Protein AF-A0A1C5WBY9-F1 (afdb_monomer_lite)

Sequence (95 aa):
MLSYAVKNGLFHPNCRHTMTQYIHGRTQIPEQIPAEKIKEQRELEQKQRAMERKIRKFKRFAAGTLDPDTAKAYRKKVRQAQQKLKAFINANSEV

pLDDT: mean 92.33, std 7.09, range [60.94, 98.62]

Radius of gyration: 20.44 Å; chains: 1; bounding box: 52×30×51 Å

Secondary structure (DSSP, 8-state):
--HHHHHTTTT-TT---------TTTPPPPPPPPHHHHHHHHHHHHHHHHHHHHHHHHHHHHHH--SHHHHHHHHHHHHHHHHHHHHHHHHTTT-

Foldseek 3Di:
DVVVVVVVPVPDPVHPDDDDDDDPPPDDDDDDDDPVVVVVVVVLVVVLVVLVVQLVVLVVCLVPDPDPVVNVVSVVVNVVSVVVSVVSCVVVVPD

Structure (mmCIF, N/CA/C/O backbone):
data_AF-A0A1C5WBY9-F1
#
_entry.id   AF-A0A1C5WBY9-F1
#
loop_
_atom_site.group_PDB
_atom_site.id
_atom_site.type_symbol
_atom_site.label_atom_id
_atom_site.label_alt_id
_atom_site.label_comp_id
_atom_site.label_asym_id
_atom_site.label_entity_id
_atom_site.label_seq_id
_atom_site.pdbx_PDB_ins_code
_atom_site.Cartn_x
_atom_site.Cartn_y
_atom_site.Cartn_z
_atom_site.occupancy
_atom_site.B_iso_or_equiv
_atom_site.auth_seq_id
_atom_site.auth_comp_id
_atom_site.auth_asym_id
_atom_site.auth_atom_id
_atom_site.pdbx_PDB_model_num
ATOM 1 N N . MET A 1 1 ? -5.972 14.187 30.607 1.00 64.19 1 MET A N 1
ATOM 2 C CA . MET A 1 1 ? -7.116 14.481 29.714 1.00 64.19 1 MET A CA 1
ATOM 3 C C . MET A 1 1 ? -6.617 15.260 28.501 1.00 64.19 1 MET A C 1
ATOM 5 O O . MET A 1 1 ? -5.749 16.099 28.681 1.00 64.19 1 MET A O 1
ATOM 9 N N . LEU A 1 2 ? -7.070 14.909 27.292 1.00 78.69 2 LEU A N 1
ATOM 10 C CA . LEU A 1 2 ? -6.599 15.319 25.948 1.00 78.69 2 LEU A CA 1
ATOM 11 C C . LEU A 1 2 ? -5.081 15.268 25.679 1.00 78.69 2 LEU A C 1
ATOM 13 O O . LEU A 1 2 ? -4.664 14.493 24.827 1.00 78.69 2 LEU A O 1
ATOM 17 N N . SER A 1 3 ? -4.248 16.014 26.405 1.00 85.75 3 SER A N 1
ATOM 18 C CA . SER A 1 3 ? -2.784 16.031 26.241 1.00 85.75 3 SER A CA 1
ATOM 19 C C . SER A 1 3 ? -2.159 14.634 26.341 1.00 85.75 3 SER A C 1
ATOM 21 O O . SER A 1 3 ? -1.327 14.259 25.519 1.00 85.75 3 SER A O 1
ATOM 23 N N . TYR A 1 4 ? -2.629 13.816 27.289 1.00 93.00 4 TYR A N 1
ATOM 24 C CA . TYR A 1 4 ? -2.254 12.402 27.397 1.00 93.00 4 TYR A CA 1
ATOM 25 C C . TYR A 1 4 ? -2.679 11.591 26.162 1.00 93.00 4 TYR A C 1
ATOM 27 O O . TYR A 1 4 ? -1.893 10.805 25.649 1.00 93.00 4 TYR A O 1
ATOM 35 N N . ALA A 1 5 ? -3.894 11.788 25.645 1.00 85.94 5 ALA A N 1
ATOM 36 C CA . ALA A 1 5 ? -4.383 11.057 24.473 1.00 85.94 5 ALA A CA 1
ATOM 37 C C . ALA A 1 5 ? -3.624 11.450 23.194 1.00 85.94 5 ALA A C 1
ATOM 39 O O . ALA A 1 5 ? -3.257 10.584 22.406 1.00 85.94 5 ALA A O 1
ATOM 40 N N . VAL A 1 6 ? -3.319 12.740 23.024 1.00 88.81 6 VAL A N 1
ATOM 41 C CA . VAL A 1 6 ? -2.491 13.254 21.921 1.00 88.81 6 VAL A CA 1
ATOM 42 C C . VAL A 1 6 ? -1.077 12.683 21.997 1.00 88.81 6 VAL A C 1
ATOM 44 O O . VAL A 1 6 ? -0.571 12.180 20.996 1.00 88.81 6 VAL A O 1
ATOM 47 N N . LYS A 1 7 ? -0.467 12.643 23.193 1.00 90.44 7 LYS A N 1
ATOM 48 C CA . LYS A 1 7 ? 0.833 11.982 23.409 1.00 90.44 7 LYS A CA 1
ATOM 49 C C . LYS A 1 7 ? 0.808 10.497 23.021 1.00 90.44 7 LYS A C 1
ATOM 51 O O . LYS A 1 7 ? 1.821 9.971 22.575 1.00 90.44 7 LYS A O 1
ATOM 56 N N . ASN A 1 8 ? -0.346 9.846 23.149 1.00 88.19 8 ASN A N 1
ATOM 57 C CA . ASN A 1 8 ? -0.566 8.454 22.760 1.00 88.19 8 ASN A CA 1
ATOM 58 C C . ASN A 1 8 ? -1.109 8.284 21.323 1.00 88.19 8 ASN A C 1
ATOM 60 O O . ASN A 1 8 ? -1.519 7.187 20.952 1.00 88.19 8 ASN A O 1
ATOM 64 N N . GLY A 1 9 ? -1.095 9.333 20.491 1.00 86.25 9 GLY A N 1
ATOM 65 C CA . GLY A 1 9 ? -1.376 9.230 19.054 1.00 86.25 9 GLY A CA 1
ATOM 66 C C . GLY A 1 9 ? -2.748 9.729 18.588 1.00 86.25 9 GLY A C 1
ATOM 67 O O . GLY A 1 9 ? -3.065 9.624 17.400 1.00 86.25 9 GLY A O 1
ATOM 68 N N . LEU A 1 10 ? -3.570 10.313 19.461 1.00 87.56 10 LEU A N 1
ATOM 69 C CA . LEU A 1 10 ? -4.766 11.024 19.005 1.00 87.56 1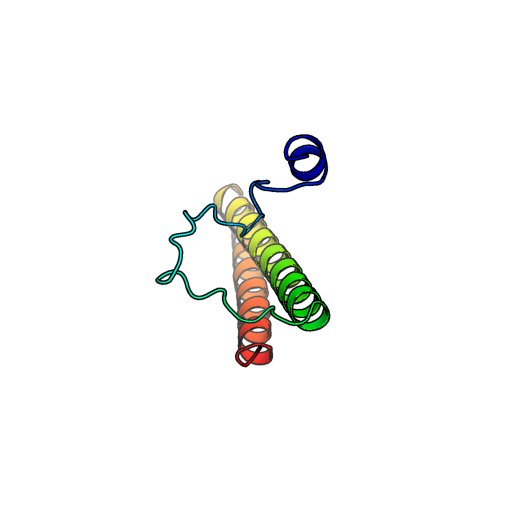0 LEU A CA 1
ATOM 70 C C . LEU A 1 10 ? -4.359 12.188 18.074 1.00 87.56 10 LEU A C 1
ATOM 72 O O . LEU A 1 10 ? -3.480 12.975 18.415 1.00 87.56 10 LEU A O 1
ATOM 76 N N . PHE A 1 11 ? -4.985 12.273 16.895 1.00 89.38 11 PHE A N 1
ATOM 77 C CA . PHE A 1 11 ? -4.686 13.245 15.824 1.00 89.38 11 PHE A CA 1
ATOM 78 C C . PHE A 1 11 ? -3.289 13.161 15.177 1.00 89.38 11 PHE A C 1
ATOM 80 O O . PHE A 1 11 ? -2.827 14.129 14.577 1.00 89.38 11 PHE A O 1
ATOM 87 N N . HIS A 1 12 ? -2.611 12.007 15.211 1.00 87.19 12 HIS A N 1
ATOM 88 C CA . HIS A 1 12 ? -1.410 11.806 14.384 1.00 87.19 12 HIS A CA 1
ATOM 89 C C . HIS A 1 12 ? -1.741 11.802 12.868 1.00 87.19 12 HIS A C 1
ATOM 91 O O . HIS A 1 12 ? -2.876 11.514 12.500 1.00 87.19 12 HIS A O 1
ATOM 9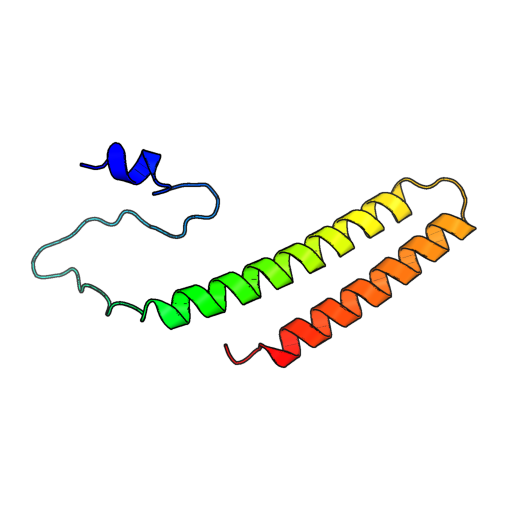7 N N . PRO A 1 13 ? -0.781 11.983 11.939 1.00 87.19 13 PRO A N 1
ATOM 98 C CA . PRO A 1 13 ? -1.077 12.087 10.497 1.00 87.19 13 PRO A CA 1
ATOM 99 C C . PRO A 1 13 ? -1.846 10.907 9.873 1.00 87.19 13 PRO A C 1
ATOM 101 O O . PRO A 1 13 ? -2.597 11.079 8.924 1.00 87.19 13 PRO A O 1
ATOM 104 N N . ASN A 1 14 ? -1.677 9.692 10.405 1.00 81.12 14 ASN A N 1
ATOM 105 C CA . ASN A 1 14 ? -2.433 8.505 9.969 1.00 81.12 14 ASN A CA 1
ATOM 106 C C . ASN A 1 14 ? -3.748 8.271 10.748 1.00 81.12 14 ASN A C 1
ATOM 108 O O . ASN A 1 14 ? -4.339 7.199 10.643 1.00 81.12 14 ASN A O 1
ATOM 112 N N . CYS A 1 15 ? -4.142 9.197 11.620 1.00 84.56 15 CYS A N 1
ATOM 113 C CA . CYS A 1 15 ? -5.245 9.047 12.561 1.00 84.56 15 CYS A CA 1
ATOM 114 C C . CYS A 1 15 ? -6.523 9.493 11.858 1.00 84.56 15 CYS A C 1
ATOM 116 O O . CYS A 1 15 ? -6.525 10.528 11.201 1.00 84.56 15 CYS A O 1
ATOM 118 N N . ARG A 1 16 ? -7.609 8.731 11.998 1.00 82.94 16 ARG A N 1
ATOM 119 C CA . ARG A 1 16 ? -8.907 9.042 11.368 1.00 82.94 16 ARG A CA 1
ATOM 120 C C . ARG A 1 16 ? -9.916 9.659 12.331 1.00 82.94 16 ARG A C 1
ATOM 122 O O . ARG A 1 16 ? -11.097 9.737 12.017 1.00 82.94 16 ARG A O 1
ATOM 129 N N . HIS A 1 17 ? -9.463 10.063 13.513 1.00 86.62 17 HIS A N 1
ATOM 130 C CA . HIS A 1 17 ? -10.334 10.721 14.474 1.00 86.62 17 HIS A CA 1
ATOM 131 C C . HIS A 1 17 ? -10.705 12.107 13.958 1.00 86.62 17 HIS A C 1
ATOM 133 O O . HIS A 1 17 ? -9.837 12.891 13.573 1.00 86.62 17 HIS A O 1
ATOM 139 N N . THR A 1 18 ? -11.995 12.404 13.991 1.00 83.19 18 THR A N 1
ATOM 140 C CA . THR A 1 18 ? -12.546 13.718 13.688 1.00 83.19 18 THR A CA 1
ATOM 141 C C . THR A 1 18 ? -13.077 14.336 14.975 1.00 83.19 18 THR A C 1
ATOM 143 O O . THR A 1 18 ? -13.610 13.650 15.84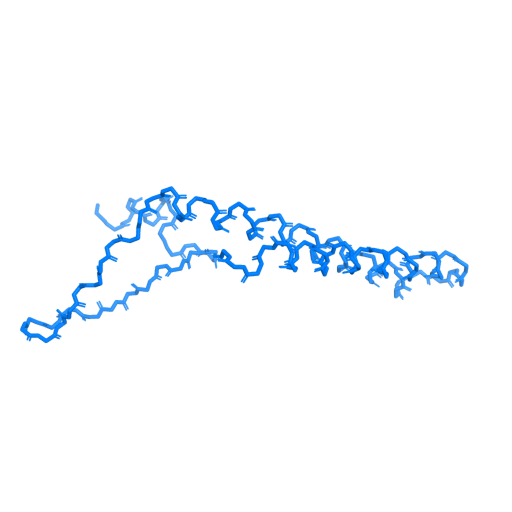6 1.00 83.19 18 THR A O 1
ATOM 146 N N . MET A 1 19 ? -12.905 15.648 15.117 1.00 86.69 19 MET A N 1
ATOM 147 C CA . MET A 1 19 ? -13.525 16.419 16.194 1.00 86.69 19 MET A CA 1
ATOM 148 C C . MET A 1 19 ? -14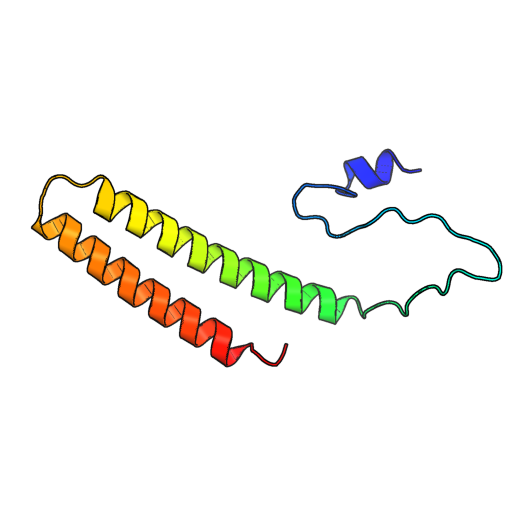.832 16.983 15.662 1.00 86.69 19 MET A C 1
ATOM 150 O O . MET A 1 19 ? -14.816 17.783 14.730 1.00 86.69 19 MET A O 1
ATOM 154 N N . THR A 1 20 ? -15.952 16.569 16.245 1.00 86.50 20 THR A N 1
ATOM 155 C CA . THR A 1 20 ? -17.281 17.065 15.872 1.00 86.50 20 THR A CA 1
ATOM 156 C C . THR A 1 20 ? -17.970 17.625 17.107 1.00 86.50 20 THR A C 1
ATOM 158 O O . THR A 1 20 ? -17.811 17.090 18.204 1.00 86.50 20 THR A O 1
ATOM 161 N N . GLN A 1 21 ? -18.719 18.715 16.941 1.00 90.44 21 GLN A N 1
ATOM 162 C CA . GLN A 1 21 ? -19.505 19.296 18.026 1.00 90.44 21 GLN A CA 1
ATOM 163 C C . GLN A 1 21 ? -20.686 18.382 18.365 1.00 90.44 21 GLN A C 1
ATOM 165 O O . GLN A 1 21 ? -21.401 17.917 17.475 1.00 90.44 21 GLN A O 1
ATOM 170 N N . TYR A 1 22 ? -20.900 18.147 19.656 1.00 90.94 22 TYR A N 1
ATOM 171 C CA . TYR A 1 22 ? -22.075 17.440 20.147 1.00 90.94 22 TYR A CA 1
ATOM 172 C C . TYR A 1 22 ? -23.202 18.439 20.428 1.00 90.94 22 TYR A C 1
ATOM 174 O O . TYR A 1 22 ? -23.031 19.373 21.208 1.00 90.94 22 TYR A O 1
ATOM 182 N N . ILE A 1 23 ? -24.356 18.227 19.800 1.00 95.06 23 ILE A N 1
ATOM 183 C CA . ILE A 1 23 ? -25.580 19.006 19.978 1.00 95.06 23 ILE A CA 1
ATOM 184 C C . ILE A 1 23 ? -26.603 18.091 20.644 1.00 95.06 23 ILE A C 1
ATOM 186 O O . ILE A 1 23 ? -27.050 17.101 20.057 1.00 95.06 23 ILE A O 1
ATOM 190 N N . HIS A 1 24 ? -26.983 18.422 21.875 1.00 93.81 24 HIS A N 1
ATOM 191 C CA . HIS A 1 24 ? -27.946 17.628 22.628 1.00 93.81 24 HIS A CA 1
ATOM 192 C C . HIS A 1 24 ? -29.287 17.513 21.879 1.00 93.81 24 HIS A C 1
ATOM 194 O O . HIS A 1 24 ? -29.765 18.482 21.295 1.00 93.81 24 HIS A O 1
ATOM 200 N N . GLY A 1 25 ? -29.865 16.308 21.844 1.00 93.25 25 GLY A N 1
ATOM 201 C CA . GLY A 1 25 ? -31.131 16.022 21.156 1.00 93.25 25 GLY A CA 1
ATOM 202 C C . GLY A 1 25 ? -31.043 15.942 19.625 1.00 93.25 25 GLY A C 1
ATOM 203 O O . GLY A 1 25 ? -32.017 15.545 18.993 1.00 93.25 25 GLY A O 1
ATOM 204 N N . ARG A 1 26 ? -29.893 16.279 19.019 1.00 93.31 26 ARG A N 1
ATOM 205 C CA . ARG A 1 26 ? -29.695 16.247 17.559 1.00 93.31 26 ARG A CA 1
ATOM 206 C C . ARG A 1 26 ? -28.550 15.343 17.116 1.00 93.31 26 ARG A C 1
ATOM 208 O O . ARG A 1 26 ? -28.664 14.689 16.083 1.00 93.31 26 ARG A O 1
ATOM 215 N N . THR A 1 27 ? -27.440 15.315 17.849 1.00 91.75 27 THR A N 1
ATOM 216 C CA . THR A 1 27 ? -26.293 14.475 17.492 1.00 91.75 27 THR A CA 1
ATOM 217 C C . THR A 1 27 ? -26.595 13.017 17.807 1.00 91.75 27 THR A C 1
ATOM 219 O O . THR A 1 27 ? -26.748 12.643 18.967 1.00 91.75 27 THR A O 1
ATOM 222 N N . GLN A 1 28 ? -26.635 12.189 16.766 1.00 88.56 28 GLN A N 1
ATOM 223 C CA . GLN A 1 28 ? -26.675 10.737 16.898 1.00 88.56 28 GLN A CA 1
ATOM 224 C C . GLN A 1 28 ? -25.243 10.214 16.979 1.00 88.56 28 GLN A C 1
ATOM 226 O O . GLN A 1 28 ? -24.426 10.469 16.092 1.00 88.56 28 GLN A O 1
ATOM 231 N N . ILE A 1 29 ? -24.926 9.523 18.072 1.00 86.25 29 ILE A N 1
ATOM 232 C CA . ILE A 1 29 ? -23.627 8.873 18.240 1.00 86.25 29 ILE A CA 1
ATOM 233 C C . ILE A 1 29 ? -23.655 7.595 17.394 1.00 86.25 29 ILE A C 1
ATOM 235 O O . ILE A 1 29 ? -24.559 6.782 17.589 1.00 86.25 29 ILE A O 1
ATOM 239 N N . PRO A 1 30 ? -22.713 7.411 16.452 1.00 85.38 30 PRO A N 1
ATOM 240 C CA . PRO A 1 30 ? -22.670 6.201 15.646 1.00 85.38 30 PRO A CA 1
ATOM 241 C C . PRO A 1 30 ? -22.346 4.985 16.515 1.00 85.38 30 PRO A C 1
ATOM 243 O O . PRO A 1 30 ? -21.644 5.093 17.526 1.00 85.38 30 PRO A O 1
ATOM 246 N N . GLU A 1 31 ? -22.815 3.815 16.088 1.00 88.25 31 GLU A N 1
ATOM 247 C CA . GLU A 1 31 ? -22.422 2.558 16.717 1.00 88.25 31 GLU A CA 1
ATOM 248 C C . GLU A 1 31 ? -20.908 2.358 16.630 1.00 88.25 31 GLU A C 1
ATOM 250 O O . GLU A 1 31 ? -20.253 2.669 15.627 1.00 88.25 31 GLU A O 1
ATOM 255 N N . GLN A 1 32 ? -20.337 1.838 17.713 1.00 85.81 32 GLN A N 1
ATOM 256 C CA . GLN A 1 32 ? -18.912 1.563 17.766 1.00 85.81 32 GLN A CA 1
ATOM 257 C C . GLN A 1 32 ? -18.589 0.372 16.865 1.00 85.81 32 GLN A C 1
ATOM 259 O O . GLN A 1 32 ? -19.124 -0.722 17.034 1.00 85.81 32 GLN A O 1
ATOM 264 N N . ILE A 1 33 ? -17.665 0.572 15.927 1.00 87.19 33 ILE A N 1
ATOM 265 C CA . ILE A 1 33 ? -17.146 -0.521 15.107 1.00 87.19 33 ILE A CA 1
ATOM 266 C C . ILE A 1 33 ? -16.338 -1.462 16.020 1.00 87.19 33 ILE A C 1
ATOM 268 O O . ILE A 1 33 ? -15.481 -0.981 16.770 1.00 87.19 33 ILE A O 1
ATOM 272 N N . PRO A 1 34 ? -16.543 -2.791 15.947 1.00 92.44 34 PRO A N 1
ATOM 273 C CA . PRO A 1 34 ? -15.768 -3.750 16.724 1.00 92.44 34 PRO A CA 1
ATOM 274 C C . PRO A 1 34 ? -14.258 -3.563 16.541 1.00 92.44 34 PRO A C 1
ATOM 276 O O . PRO A 1 34 ? -13.758 -3.440 15.418 1.00 92.44 34 PRO A O 1
ATOM 279 N N . ALA A 1 35 ? -13.513 -3.589 17.649 1.00 88.81 35 ALA A N 1
ATOM 280 C CA . ALA A 1 35 ? -12.073 -3.332 17.646 1.00 88.81 35 ALA A CA 1
ATOM 281 C C . ALA A 1 35 ? -11.286 -4.301 16.746 1.00 88.81 35 ALA A C 1
ATOM 283 O O . ALA A 1 35 ? -10.266 -3.919 16.171 1.00 88.81 35 ALA A O 1
ATOM 284 N N . GLU A 1 36 ? -11.757 -5.540 16.607 1.00 92.12 36 GLU A N 1
ATOM 285 C CA . GLU A 1 36 ? -11.156 -6.560 15.743 1.00 92.12 36 GLU A CA 1
ATOM 286 C C . GLU A 1 36 ? -11.258 -6.188 14.262 1.00 92.12 36 GLU A C 1
ATOM 288 O O . GLU A 1 36 ? -10.238 -6.175 13.575 1.00 92.12 36 GLU A O 1
ATOM 293 N N . LYS A 1 37 ? -12.434 -5.742 13.801 1.00 90.25 37 LYS A N 1
ATOM 294 C CA . LYS A 1 37 ? -12.634 -5.270 12.420 1.00 90.25 37 LYS A CA 1
ATOM 295 C C . LYS A 1 37 ? -11.732 -4.080 12.089 1.00 90.25 37 LYS A C 1
ATOM 297 O O . LYS A 1 37 ? -11.097 -4.042 11.039 1.00 90.25 37 LYS A O 1
ATOM 302 N N . ILE A 1 38 ? -11.598 -3.132 13.024 1.00 88.81 38 ILE A N 1
ATOM 303 C CA . ILE A 1 38 ? -10.678 -1.992 12.865 1.00 88.81 38 ILE A CA 1
ATOM 304 C C . ILE A 1 38 ? -9.224 -2.477 12.751 1.00 88.81 38 ILE A C 1
ATOM 306 O O . ILE A 1 38 ? -8.430 -1.894 12.008 1.00 88.81 38 ILE A O 1
ATOM 310 N N . LYS A 1 39 ? -8.834 -3.511 13.512 1.00 90.38 39 LYS A N 1
ATOM 311 C CA . LYS A 1 39 ? -7.479 -4.078 13.444 1.00 90.38 39 LYS A CA 1
ATOM 312 C C . LYS A 1 39 ? -7.209 -4.733 12.097 1.00 90.38 39 LYS A C 1
ATOM 314 O O . LYS A 1 39 ? -6.191 -4.403 11.492 1.00 90.38 39 LYS A O 1
ATOM 319 N N . GLU A 1 40 ? -8.121 -5.569 11.623 1.00 92.62 40 GLU A N 1
ATOM 320 C CA . GLU A 1 40 ? -8.007 -6.261 10.341 1.00 92.62 40 GLU A CA 1
ATOM 321 C C . GLU A 1 40 ? -7.875 -5.278 9.169 1.00 92.62 40 GLU A C 1
ATOM 323 O O . GLU A 1 40 ? -6.888 -5.320 8.428 1.00 92.62 40 GLU A O 1
ATOM 328 N N . GLN A 1 41 ? -8.787 -4.304 9.070 1.00 91.25 41 GLN A N 1
ATOM 329 C CA . GLN A 1 41 ? -8.734 -3.278 8.023 1.00 91.25 41 GLN A CA 1
ATOM 330 C C . GLN A 1 41 ? -7.415 -2.495 8.053 1.00 91.25 41 GLN A C 1
ATOM 332 O O . GLN A 1 41 ? -6.813 -2.221 7.011 1.00 91.25 41 GLN A O 1
ATOM 337 N N . ARG A 1 42 ? -6.910 -2.167 9.250 1.00 90.62 42 ARG A N 1
ATOM 338 C CA . ARG A 1 42 ? -5.627 -1.467 9.400 1.00 90.62 42 ARG A CA 1
ATOM 339 C C . ARG A 1 42 ? -4.459 -2.301 8.880 1.00 90.62 42 ARG A C 1
ATOM 341 O O . ARG A 1 42 ? -3.550 -1.747 8.263 1.00 90.62 42 ARG A O 1
ATOM 348 N N . GLU A 1 43 ? -4.442 -3.604 9.137 1.00 93.31 43 GLU A N 1
ATOM 349 C CA . GLU A 1 43 ? -3.381 -4.495 8.659 1.00 93.31 43 GLU A CA 1
ATOM 350 C C . GLU A 1 43 ? -3.398 -4.640 7.136 1.00 93.31 43 GLU A C 1
ATOM 352 O O . GLU A 1 43 ? -2.341 -4.565 6.498 1.00 93.31 43 GLU A O 1
ATOM 357 N N . LEU A 1 44 ? -4.585 -4.789 6.543 1.00 95.75 44 LEU A N 1
ATOM 358 C CA . LEU A 1 44 ? -4.759 -4.814 5.090 1.00 95.75 44 LEU A CA 1
ATOM 359 C C . LEU A 1 44 ? -4.273 -3.512 4.455 1.00 95.75 44 LEU A C 1
ATOM 361 O O . LEU A 1 44 ? -3.465 -3.536 3.522 1.00 95.75 44 LEU A O 1
ATOM 365 N N . GLU A 1 45 ? -4.658 -2.371 5.024 1.00 92.75 45 GLU A N 1
ATOM 366 C CA . GLU A 1 45 ? -4.200 -1.066 4.562 1.00 92.75 45 GLU A CA 1
ATOM 367 C C . GLU A 1 45 ? -2.673 -0.924 4.675 1.00 92.75 45 GLU A C 1
ATOM 369 O O . GLU A 1 45 ? -2.011 -0.433 3.755 1.00 92.75 45 GLU A O 1
ATOM 374 N N . GLN A 1 46 ? -2.069 -1.366 5.782 1.00 94.12 46 GLN A N 1
ATOM 375 C CA . GLN A 1 46 ? -0.615 -1.318 5.949 1.00 94.12 46 GLN A CA 1
ATOM 376 C C . GLN A 1 46 ? 0.109 -2.161 4.893 1.00 94.12 46 GLN A C 1
ATOM 378 O O . GLN A 1 46 ? 1.107 -1.697 4.318 1.00 94.12 46 GLN A O 1
ATOM 383 N N . LYS A 1 47 ? -0.410 -3.359 4.593 1.00 96.56 47 LYS A N 1
ATOM 384 C CA . LYS A 1 47 ? 0.093 -4.233 3.522 1.00 96.56 47 LYS A CA 1
ATOM 385 C C . LYS A 1 47 ? -0.042 -3.554 2.155 1.00 96.56 47 LYS A C 1
ATOM 387 O O . LYS A 1 47 ? 0.942 -3.491 1.411 1.00 96.56 47 LYS A O 1
ATOM 392 N N . GLN A 1 48 ? -1.198 -2.961 1.852 1.00 97.00 48 GLN A N 1
ATOM 393 C CA . GLN A 1 48 ? -1.423 -2.207 0.616 1.00 97.00 48 GLN A CA 1
ATOM 394 C C . GLN A 1 48 ? -0.432 -1.043 0.472 1.00 97.00 48 GLN A C 1
ATOM 396 O O . GLN A 1 48 ? 0.282 -0.942 -0.530 1.00 97.00 48 GLN A O 1
ATOM 401 N N . ARG A 1 49 ? -0.295 -0.203 1.506 1.00 96.12 49 ARG A N 1
ATOM 402 C CA . ARG A 1 49 ? 0.638 0.937 1.512 1.00 96.12 49 ARG A CA 1
ATOM 403 C C . ARG A 1 49 ? 2.086 0.488 1.304 1.00 96.12 49 ARG A C 1
ATOM 405 O O . ARG A 1 49 ? 2.858 1.196 0.653 1.00 96.12 49 ARG A O 1
ATOM 412 N N . ALA A 1 50 ? 2.486 -0.669 1.837 1.00 97.56 50 ALA A N 1
ATOM 413 C CA . ALA A 1 50 ? 3.816 -1.230 1.598 1.00 97.56 50 ALA A CA 1
ATOM 414 C C . ALA A 1 50 ? 4.034 -1.592 0.119 1.00 97.56 50 ALA A C 1
ATOM 416 O O . ALA A 1 50 ? 5.084 -1.267 -0.450 1.00 97.56 50 ALA A O 1
ATOM 417 N N . MET A 1 51 ? 3.032 -2.193 -0.527 1.00 98.25 51 MET A N 1
ATOM 418 C CA . MET A 1 51 ? 3.065 -2.500 -1.960 1.00 98.25 51 MET A CA 1
ATOM 419 C C . MET A 1 51 ? 3.127 -1.231 -2.817 1.00 98.25 51 MET A C 1
ATOM 421 O O . MET A 1 51 ? 3.958 -1.135 -3.723 1.00 98.25 51 MET A O 1
ATOM 425 N N . GLU A 1 52 ? 2.340 -0.210 -2.487 1.00 98.06 52 GLU A N 1
ATOM 426 C CA . GLU A 1 52 ? 2.385 1.081 -3.178 1.00 98.06 52 GLU A CA 1
ATOM 427 C C . GLU A 1 52 ? 3.738 1.785 -3.033 1.00 98.06 52 GLU A C 1
ATOM 429 O O . GLU A 1 52 ? 4.275 2.312 -4.012 1.00 98.06 52 GLU A O 1
ATOM 434 N N . ARG A 1 53 ? 4.342 1.766 -1.833 1.00 98.38 53 ARG A N 1
ATOM 435 C CA . ARG A 1 53 ? 5.700 2.295 -1.618 1.00 98.38 53 ARG A CA 1
ATOM 436 C C . ARG A 1 53 ? 6.715 1.589 -2.516 1.00 98.38 53 ARG A C 1
ATOM 438 O O . ARG A 1 53 ? 7.572 2.253 -3.100 1.00 98.38 53 ARG A O 1
ATOM 445 N N . LYS A 1 54 ? 6.600 0.267 -2.680 1.00 98.12 54 LYS A N 1
ATOM 446 C CA . LYS A 1 54 ? 7.461 -0.517 -3.578 1.00 98.12 54 LYS A CA 1
ATOM 447 C C . LYS A 1 54 ? 7.288 -0.103 -5.043 1.00 98.12 54 LYS A C 1
ATOM 449 O O . LYS A 1 54 ? 8.285 0.057 -5.746 1.00 98.12 54 LYS A O 1
ATOM 454 N N . ILE A 1 55 ? 6.055 0.144 -5.487 1.00 98.56 55 ILE A N 1
ATOM 455 C CA . ILE A 1 55 ? 5.777 0.666 -6.835 1.00 98.56 55 ILE A CA 1
ATOM 456 C C . ILE A 1 55 ? 6.409 2.051 -7.015 1.00 98.56 55 ILE A C 1
ATOM 458 O O . ILE A 1 55 ? 7.132 2.265 -7.989 1.00 98.56 55 ILE A O 1
ATOM 462 N N . ARG A 1 56 ? 6.195 2.977 -6.067 1.00 98.62 56 ARG A N 1
ATOM 463 C CA . ARG A 1 56 ? 6.795 4.324 -6.101 1.00 98.62 56 ARG A CA 1
ATOM 464 C C . ARG A 1 56 ? 8.324 4.260 -6.158 1.00 98.62 56 ARG A C 1
ATOM 466 O O . ARG A 1 56 ? 8.928 4.978 -6.951 1.00 98.62 56 ARG A O 1
ATOM 473 N N . LYS A 1 57 ? 8.944 3.354 -5.393 1.00 98.38 57 LYS A N 1
ATOM 474 C CA . LYS A 1 57 ? 10.395 3.108 -5.417 1.00 98.38 57 LYS A CA 1
ATOM 475 C C . LYS A 1 57 ? 10.881 2.698 -6.810 1.00 98.38 57 LYS A C 1
ATOM 477 O O . LYS A 1 57 ? 11.808 3.310 -7.329 1.00 98.38 57 LYS A O 1
ATOM 482 N N . PHE A 1 58 ? 10.250 1.709 -7.442 1.00 98.44 58 PHE A N 1
ATOM 483 C CA . PHE A 1 58 ? 10.677 1.268 -8.774 1.00 98.44 58 PHE A CA 1
ATOM 484 C C . PHE A 1 58 ? 10.404 2.297 -9.870 1.00 98.44 58 PHE A C 1
ATOM 486 O O . PHE A 1 58 ? 11.220 2.421 -10.779 1.00 98.44 58 PHE A O 1
ATOM 493 N N . LYS A 1 59 ? 9.312 3.066 -9.774 1.00 98.38 59 LYS A N 1
ATOM 494 C CA . LYS A 1 59 ? 9.061 4.191 -10.686 1.00 98.38 59 LYS A CA 1
ATOM 495 C C . LYS A 1 59 ? 10.171 5.239 -10.588 1.00 98.38 59 LYS A C 1
ATOM 497 O O . LYS A 1 59 ? 10.699 5.647 -11.616 1.00 98.38 59 LYS A O 1
ATOM 502 N N . ARG A 1 60 ? 10.570 5.609 -9.364 1.00 98.50 60 ARG A N 1
ATOM 503 C CA . ARG A 1 60 ? 11.702 6.520 -9.130 1.00 98.50 60 ARG A CA 1
ATOM 504 C C . ARG A 1 60 ? 13.000 5.992 -9.739 1.00 98.50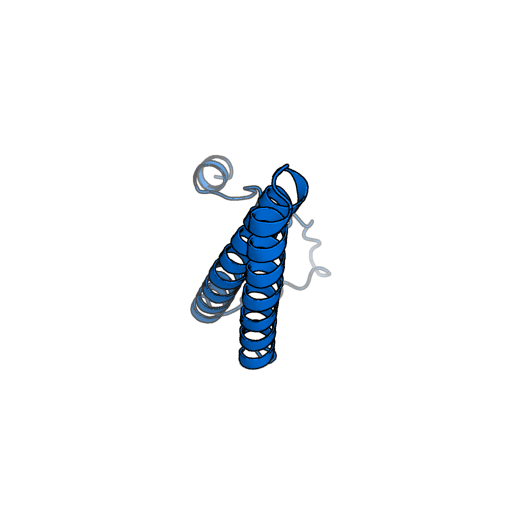 60 ARG A C 1
ATOM 506 O O . ARG A 1 60 ? 13.688 6.743 -10.412 1.00 98.50 60 ARG A O 1
ATOM 513 N N . PHE A 1 61 ? 13.314 4.711 -9.544 1.00 98.06 61 PHE A N 1
ATOM 514 C CA . PHE A 1 61 ? 14.519 4.112 -10.126 1.00 98.06 61 PHE A CA 1
ATOM 515 C C . PHE A 1 61 ? 14.482 4.092 -11.651 1.00 98.06 61 PHE A C 1
ATOM 517 O O . PHE A 1 61 ? 15.449 4.501 -12.276 1.00 98.06 61 PHE A O 1
ATOM 524 N N . ALA A 1 62 ? 13.362 3.698 -12.258 1.00 97.75 62 ALA A N 1
ATOM 525 C CA . ALA A 1 62 ? 13.218 3.705 -13.712 1.00 97.75 62 ALA A CA 1
ATOM 526 C C . ALA A 1 62 ? 13.380 5.104 -14.330 1.00 97.75 62 ALA A C 1
ATOM 528 O O . ALA A 1 62 ? 13.874 5.204 -15.446 1.00 97.75 62 ALA A O 1
ATOM 529 N N . ALA A 1 63 ? 12.941 6.156 -13.631 1.00 97.62 63 ALA A N 1
ATOM 530 C CA . ALA A 1 63 ? 13.070 7.538 -14.093 1.00 97.62 63 ALA A CA 1
ATOM 531 C C . ALA A 1 63 ? 14.479 8.114 -13.877 1.00 97.62 63 ALA A C 1
ATOM 533 O O . ALA A 1 63 ? 14.934 8.908 -14.687 1.00 97.62 63 ALA A O 1
ATOM 534 N N . GLY A 1 64 ? 15.157 7.726 -12.793 1.00 97.31 64 GLY A N 1
ATOM 535 C CA . GLY A 1 64 ? 16.482 8.248 -12.441 1.00 97.31 64 GLY A CA 1
ATOM 536 C C . GLY A 1 64 ? 17.670 7.450 -12.987 1.00 97.31 64 GLY A C 1
ATOM 537 O O . GLY A 1 64 ? 18.807 7.841 -12.754 1.00 97.31 64 GLY A O 1
ATOM 538 N N . THR A 1 65 ? 17.439 6.318 -13.654 1.00 97.94 65 THR A N 1
ATOM 539 C CA . THR A 1 65 ? 18.511 5.465 -14.187 1.00 97.94 65 THR A CA 1
ATOM 540 C C . THR A 1 65 ? 18.846 5.874 -15.619 1.00 97.94 65 THR A C 1
ATOM 542 O O . THR A 1 65 ? 17.958 5.893 -16.468 1.00 97.94 65 THR A O 1
ATOM 545 N N . LEU A 1 66 ? 20.121 6.181 -15.872 1.00 96.75 66 LEU A N 1
ATOM 546 C CA . LEU A 1 66 ? 20.621 6.613 -17.183 1.00 96.75 66 LEU A CA 1
ATOM 547 C C . LEU A 1 66 ? 20.778 5.450 -18.166 1.00 96.75 66 LEU A C 1
ATOM 549 O O . LEU A 1 66 ? 20.492 5.608 -19.349 1.00 96.75 66 LEU A O 1
ATOM 553 N N . ASP A 1 67 ? 21.205 4.284 -17.675 1.00 97.94 67 ASP A N 1
ATOM 554 C CA . ASP A 1 67 ? 21.367 3.097 -18.510 1.00 97.94 67 ASP A CA 1
ATOM 555 C C . ASP A 1 67 ? 19.994 2.563 -18.993 1.00 97.94 67 ASP A C 1
ATOM 557 O O . ASP A 1 67 ? 19.120 2.238 -18.172 1.00 97.94 67 ASP A O 1
ATOM 561 N N . PRO A 1 68 ? 19.761 2.467 -20.317 1.00 96.31 68 PRO A N 1
ATOM 562 C CA . PRO A 1 68 ? 18.458 2.091 -20.861 1.00 96.31 68 PRO A CA 1
ATOM 563 C C . PRO A 1 68 ? 17.984 0.689 -20.457 1.00 96.31 68 PRO A C 1
ATOM 565 O O . PRO A 1 68 ? 16.782 0.490 -20.226 1.00 96.31 68 PRO A O 1
ATOM 568 N N . ASP A 1 69 ? 18.898 -0.277 -20.349 1.00 97.50 69 ASP A N 1
ATOM 569 C CA . ASP A 1 69 ? 18.5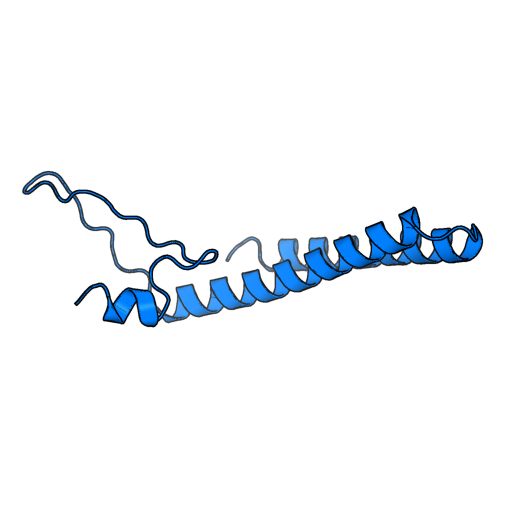62 -1.675 -20.071 1.00 97.50 69 ASP A CA 1
ATOM 570 C C . ASP A 1 69 ? 18.145 -1.880 -18.614 1.00 97.50 69 ASP A C 1
ATOM 572 O O . ASP A 1 69 ? 17.106 -2.491 -18.322 1.00 97.50 69 ASP A O 1
ATOM 576 N N . THR A 1 70 ? 18.875 -1.285 -17.677 1.00 97.12 70 THR A N 1
ATOM 577 C CA . THR A 1 70 ? 18.488 -1.267 -16.262 1.00 97.12 70 THR A CA 1
ATOM 578 C C . THR A 1 70 ? 17.206 -0.464 -16.032 1.00 97.12 70 THR A C 1
ATOM 580 O O . THR A 1 70 ? 16.325 -0.922 -15.291 1.00 97.12 70 THR A O 1
ATOM 583 N N . ALA A 1 71 ? 17.005 0.664 -16.723 1.00 97.62 71 ALA A N 1
ATOM 584 C CA . ALA A 1 71 ? 15.735 1.393 -16.686 1.00 97.62 71 ALA A CA 1
ATOM 585 C C . ALA A 1 71 ? 14.566 0.519 -17.185 1.00 97.62 71 ALA A C 1
ATOM 587 O O . ALA A 1 71 ? 13.498 0.470 -16.559 1.00 97.62 71 ALA A O 1
ATOM 588 N N . LYS A 1 72 ? 14.761 -0.246 -18.269 1.00 98.00 72 LYS A N 1
ATOM 589 C CA . LYS A 1 72 ? 13.781 -1.222 -18.784 1.00 98.00 72 LYS A CA 1
ATOM 590 C C . LYS A 1 72 ? 13.495 -2.331 -17.767 1.00 98.00 72 LYS A C 1
ATOM 592 O O . LYS A 1 72 ? 12.324 -2.668 -17.552 1.00 98.00 72 LYS A O 1
ATOM 597 N N . ALA A 1 73 ? 14.513 -2.843 -17.078 1.00 98.19 73 ALA A N 1
ATOM 598 C CA . ALA A 1 73 ? 14.342 -3.819 -16.004 1.00 98.19 73 ALA A CA 1
ATOM 599 C C . ALA A 1 73 ? 13.507 -3.258 -14.837 1.00 98.19 73 ALA A C 1
ATOM 601 O O . ALA A 1 73 ? 12.602 -3.937 -14.338 1.00 98.19 73 ALA A O 1
ATOM 602 N N . TYR A 1 74 ? 13.726 -2.002 -14.430 1.00 98.38 74 TYR A N 1
ATOM 603 C CA . TYR A 1 74 ? 12.894 -1.356 -13.410 1.00 98.38 74 TYR A CA 1
ATOM 604 C C . TYR A 1 74 ? 11.448 -1.159 -13.866 1.00 98.38 74 TYR A C 1
ATOM 606 O O . TYR A 1 74 ? 10.533 -1.445 -13.093 1.00 98.38 74 TYR A O 1
ATOM 614 N N . ARG A 1 75 ? 11.205 -0.772 -15.126 1.00 98.12 75 ARG A N 1
ATOM 615 C CA . ARG A 1 75 ? 9.839 -0.702 -15.685 1.00 98.12 75 ARG A CA 1
ATOM 616 C C . ARG A 1 75 ? 9.138 -2.066 -15.645 1.00 98.12 75 ARG A C 1
ATOM 618 O O . ARG A 1 75 ? 7.958 -2.134 -15.302 1.00 98.12 75 ARG A O 1
ATOM 625 N N . LYS A 1 76 ? 9.854 -3.167 -15.909 1.00 98.38 76 LYS A N 1
ATOM 626 C CA . LYS A 1 76 ? 9.316 -4.532 -15.743 1.00 98.38 76 LYS A CA 1
ATOM 627 C C . LYS A 1 76 ? 8.945 -4.817 -14.282 1.00 98.38 76 LYS A C 1
ATOM 629 O O . LYS A 1 76 ? 7.843 -5.300 -14.023 1.00 98.38 76 LYS A O 1
ATOM 634 N N . LYS A 1 77 ? 9.806 -4.450 -13.325 1.00 98.19 77 LYS A N 1
ATOM 635 C CA . LYS A 1 77 ? 9.519 -4.575 -11.881 1.00 98.19 77 LYS A CA 1
ATOM 636 C C . LYS A 1 77 ? 8.310 -3.736 -11.446 1.00 98.19 77 LYS A C 1
ATOM 638 O O . LYS A 1 77 ? 7.532 -4.202 -10.616 1.00 98.19 77 LYS A O 1
ATOM 643 N N . VAL A 1 78 ? 8.114 -2.540 -12.016 1.00 98.50 78 VAL A N 1
ATOM 644 C CA . VAL A 1 78 ? 6.910 -1.715 -11.785 1.00 98.50 78 VAL A CA 1
ATOM 645 C C . VAL A 1 78 ? 5.655 -2.485 -12.189 1.00 98.50 78 VAL A C 1
ATOM 647 O O . VAL A 1 78 ? 4.761 -2.632 -11.360 1.00 98.50 78 VAL A O 1
ATOM 650 N N . ARG A 1 79 ? 5.609 -3.032 -13.412 1.00 98.38 79 ARG A N 1
ATOM 651 C CA . ARG A 1 79 ? 4.447 -3.790 -13.913 1.00 98.38 79 ARG A CA 1
ATOM 652 C C . ARG A 1 79 ? 4.126 -4.994 -13.028 1.00 98.38 79 ARG A C 1
ATOM 654 O O . ARG A 1 79 ? 2.980 -5.179 -12.636 1.00 98.38 79 ARG A O 1
ATOM 661 N N . GLN A 1 80 ? 5.145 -5.761 -12.641 1.00 98.25 80 GLN A N 1
ATOM 662 C CA . GLN A 1 80 ? 4.980 -6.904 -11.735 1.00 98.25 80 GLN A CA 1
ATOM 663 C C . GLN A 1 80 ? 4.441 -6.481 -10.361 1.00 98.25 80 GLN A C 1
ATOM 665 O O . GLN A 1 80 ? 3.557 -7.131 -9.810 1.00 98.25 80 GLN A O 1
ATOM 670 N N . ALA A 1 81 ? 4.956 -5.388 -9.791 1.00 98.00 81 ALA A N 1
ATOM 671 C CA . ALA A 1 81 ? 4.482 -4.883 -8.505 1.00 98.00 81 ALA A CA 1
ATOM 672 C C . ALA A 1 81 ? 3.040 -4.349 -8.589 1.00 98.00 81 ALA A C 1
ATOM 674 O O . ALA A 1 81 ? 2.258 -4.583 -7.672 1.00 98.00 81 ALA A O 1
ATOM 675 N N . GLN A 1 82 ? 2.673 -3.692 -9.693 1.00 98.31 82 GLN A N 1
ATOM 676 C CA . GLN A 1 82 ? 1.301 -3.246 -9.951 1.00 98.31 82 GLN A CA 1
ATOM 677 C C . GLN A 1 82 ? 0.334 -4.421 -10.093 1.00 98.31 82 GLN A C 1
ATOM 679 O O . GLN A 1 82 ? -0.749 -4.378 -9.520 1.00 98.31 82 GLN A O 1
ATOM 684 N N . GLN A 1 83 ? 0.729 -5.487 -10.792 1.00 98.31 83 GLN A N 1
ATOM 685 C CA . GLN A 1 83 ? -0.088 -6.694 -10.912 1.00 98.31 83 GLN A CA 1
ATOM 686 C C . GLN A 1 83 ? -0.340 -7.341 -9.545 1.00 98.31 83 GLN A C 1
ATOM 688 O O . GLN A 1 83 ? -1.473 -7.702 -9.243 1.00 98.31 83 GLN A O 1
ATOM 693 N N . LYS A 1 84 ? 0.690 -7.420 -8.690 1.00 97.88 84 LYS A N 1
ATOM 694 C CA . LYS A 1 84 ? 0.549 -7.915 -7.311 1.00 97.88 84 LYS A CA 1
ATOM 695 C C . LYS A 1 84 ? -0.396 -7.052 -6.478 1.00 97.88 84 LYS A C 1
ATOM 697 O O . LYS A 1 84 ? -1.245 -7.598 -5.788 1.00 97.88 84 LYS A O 1
ATOM 702 N N . LEU A 1 85 ? -0.274 -5.725 -6.569 1.00 97.88 85 LEU A N 1
ATOM 703 C CA . LEU A 1 85 ? -1.183 -4.806 -5.882 1.00 97.88 85 LEU A CA 1
ATOM 704 C C . LEU A 1 85 ? -2.628 -4.985 -6.367 1.00 97.88 85 LEU A C 1
ATOM 706 O O . LEU A 1 85 ? -3.531 -5.061 -5.546 1.00 97.88 85 LEU A O 1
ATOM 710 N N . LYS A 1 86 ? -2.846 -5.103 -7.682 1.00 97.62 86 LYS A N 1
ATOM 711 C CA . LYS A 1 86 ? -4.179 -5.335 -8.252 1.00 97.62 86 LYS A CA 1
ATOM 712 C C . LYS A 1 86 ? -4.781 -6.652 -7.758 1.00 97.62 86 LYS A C 1
ATOM 714 O O . LYS A 1 86 ? -5.930 -6.670 -7.345 1.00 97.62 86 LYS A O 1
ATOM 719 N N . ALA A 1 87 ? -4.000 -7.732 -7.764 1.00 97.50 87 ALA A N 1
ATOM 720 C CA . ALA A 1 87 ? -4.442 -9.022 -7.242 1.00 97.50 87 ALA A CA 1
ATOM 721 C C . ALA A 1 87 ? -4.791 -8.941 -5.748 1.00 97.50 87 ALA A C 1
ATOM 723 O O . ALA A 1 87 ? -5.811 -9.479 -5.336 1.00 97.50 87 ALA A O 1
ATOM 724 N N . PHE A 1 88 ? -3.985 -8.226 -4.957 1.00 97.19 88 PHE A N 1
ATOM 725 C CA . PHE A 1 88 ? -4.267 -8.004 -3.542 1.00 97.19 88 PHE A CA 1
ATOM 726 C C . PHE A 1 88 ? -5.571 -7.228 -3.329 1.00 97.19 88 PHE A C 1
ATOM 728 O O . PHE A 1 88 ? -6.396 -7.666 -2.542 1.00 97.19 88 PHE A O 1
ATOM 735 N N . ILE A 1 89 ? -5.785 -6.123 -4.048 1.00 95.75 89 ILE A N 1
ATOM 736 C CA . ILE A 1 89 ? -7.024 -5.336 -3.941 1.00 95.75 89 ILE A CA 1
ATOM 737 C C . ILE A 1 89 ? -8.236 -6.190 -4.323 1.00 95.75 89 ILE A C 1
ATOM 739 O O . ILE A 1 89 ? -9.208 -6.222 -3.583 1.00 95.75 89 ILE A O 1
ATOM 743 N N . ASN A 1 90 ? -8.157 -6.932 -5.429 1.00 95.81 90 ASN A N 1
ATOM 744 C CA . ASN A 1 90 ? -9.251 -7.798 -5.869 1.00 95.81 90 ASN A CA 1
ATOM 745 C C . ASN A 1 90 ? -9.566 -8.913 -4.861 1.00 95.81 90 ASN A C 1
ATOM 747 O O . ASN A 1 90 ? -10.720 -9.281 -4.707 1.00 95.81 90 ASN A O 1
ATOM 751 N N . ALA A 1 91 ? -8.554 -9.460 -4.184 1.00 95.06 91 ALA A N 1
ATOM 752 C CA . ALA A 1 91 ? -8.752 -10.492 -3.169 1.00 95.06 91 ALA A CA 1
ATOM 753 C C . ALA A 1 91 ? -9.338 -9.949 -1.854 1.00 95.06 91 ALA A C 1
ATOM 755 O O . ALA A 1 91 ? -9.778 -10.734 -1.025 1.00 95.06 91 ALA A O 1
ATOM 756 N N . ASN A 1 92 ? -9.311 -8.629 -1.646 1.00 92.62 92 ASN A N 1
ATOM 757 C CA . ASN A 1 92 ? -9.764 -7.971 -0.419 1.00 92.62 92 ASN A CA 1
ATOM 758 C C . ASN A 1 92 ? -10.806 -6.880 -0.727 1.00 92.62 92 ASN A C 1
ATOM 760 O O . ASN A 1 92 ? -10.888 -5.899 -0.001 1.00 92.62 92 ASN A O 1
ATOM 764 N N . SER A 1 93 ? -11.562 -6.997 -1.826 1.00 81.88 93 SER A N 1
ATOM 765 C CA . SER A 1 93 ? -12.521 -5.962 -2.245 1.00 81.88 93 SER A CA 1
ATOM 766 C C . SER A 1 93 ? -13.808 -5.937 -1.420 1.00 81.88 93 SER A C 1
ATOM 768 O O . SER A 1 93 ? -14.561 -4.972 -1.512 1.00 81.88 93 SER A O 1
ATOM 770 N N . GLU A 1 94 ? -14.075 -7.001 -0.661 1.00 71.88 94 GLU A N 1
ATOM 771 C CA . GLU A 1 94 ? -15.286 -7.179 0.154 1.00 71.88 94 GLU A CA 1
ATOM 772 C C . GLU A 1 94 ? -15.070 -6.865 1.649 1.00 71.88 94 GLU A C 1
ATOM 774 O O . GLU A 1 94 ? -16.005 -6.996 2.439 1.00 71.88 94 GLU A O 1
ATOM 779 N N . VAL A 1 95 ? -13.855 -6.448 2.035 1.00 60.94 95 VAL A N 1
ATOM 780 C CA . VAL A 1 95 ? -13.452 -6.084 3.413 1.00 60.94 95 VAL A CA 1
ATOM 781 C C . VAL A 1 95 ? -13.212 -4.580 3.526 1.00 60.94 95 VAL A C 1
ATOM 783 O O . VAL A 1 95 ? -13.596 -3.983 4.564 1.00 60.94 95 VAL A O 1
#